Protein AF-A0A5E4M4X8-F1 (afdb_monomer_lite)

Radius of gyration: 16.21 Å; chains: 1; bounding box: 31×21×58 Å

Structure (mmCIF, N/CA/C/O backbone):
data_AF-A0A5E4M4X8-F1
#
_entry.id   AF-A0A5E4M4X8-F1
#
loop_
_atom_site.group_PDB
_atom_site.id
_atom_site.type_symbol
_atom_site.label_atom_id
_atom_site.label_alt_id
_atom_site.label_comp_id
_atom_site.label_asym_id
_atom_site.label_entity_id
_atom_site.label_seq_id
_atom_site.pdbx_PDB_ins_code
_atom_site.Cartn_x
_atom_site.Cartn_y
_atom_site.Cartn_z
_atom_site.occupancy
_atom_site.B_iso_or_equiv
_atom_site.auth_seq_id
_atom_site.auth_comp_id
_atom_site.auth_asym_id
_atom_site.auth_atom_id
_atom_site.pdbx_PDB_model_num
ATOM 1 N N . MET A 1 1 ? -4.693 10.093 -8.528 1.00 72.56 1 MET A N 1
ATOM 2 C CA . MET A 1 1 ? -5.895 9.299 -8.880 1.00 72.56 1 MET A CA 1
ATOM 3 C C . MET A 1 1 ? -6.274 8.275 -7.806 1.00 72.56 1 MET A C 1
ATOM 5 O O . MET A 1 1 ? -7.333 8.437 -7.220 1.00 72.56 1 MET A O 1
ATOM 9 N N . ALA A 1 2 ? -5.420 7.310 -7.433 1.00 77.69 2 ALA A N 1
ATOM 10 C CA . ALA A 1 2 ? -5.771 6.283 -6.427 1.00 77.69 2 ALA A CA 1
ATOM 11 C C . ALA A 1 2 ? -6.144 6.830 -5.027 1.00 77.69 2 ALA A C 1
ATOM 13 O O . ALA A 1 2 ? -7.086 6.354 -4.394 1.00 77.69 2 ALA A O 1
ATOM 14 N N . LYS A 1 3 ? -5.467 7.890 -4.554 1.00 81.69 3 LYS A N 1
ATOM 15 C CA . LYS A 1 3 ? -5.871 8.607 -3.326 1.00 81.69 3 LYS A CA 1
ATOM 16 C C . LYS A 1 3 ? -7.256 9.263 -3.456 1.00 81.69 3 LYS A C 1
ATOM 18 O O . LYS A 1 3 ? -7.974 9.324 -2.468 1.00 81.69 3 LYS A O 1
ATOM 23 N N . GLY A 1 4 ? -7.644 9.711 -4.652 1.00 83.50 4 GLY A N 1
ATOM 24 C CA . GLY A 1 4 ? -8.974 10.272 -4.923 1.00 83.50 4 GLY A CA 1
ATOM 25 C C . GLY A 1 4 ? -10.068 9.221 -4.745 1.00 83.50 4 GLY A C 1
ATOM 26 O O . GLY A 1 4 ? -10.940 9.396 -3.901 1.00 83.50 4 GLY A O 1
ATOM 27 N N . ALA A 1 5 ? -9.914 8.066 -5.398 1.00 83.44 5 ALA A N 1
ATOM 28 C CA . ALA A 1 5 ? -10.833 6.932 -5.258 1.00 83.44 5 ALA A CA 1
ATOM 29 C C . ALA A 1 5 ? -10.964 6.436 -3.807 1.00 83.44 5 ALA A C 1
ATOM 31 O O . ALA A 1 5 ? -12.053 6.110 -3.327 1.00 83.44 5 ALA A O 1
ATOM 32 N N . PHE A 1 6 ? -9.856 6.438 -3.059 1.00 85.00 6 PHE A N 1
ATOM 33 C CA . PHE A 1 6 ? -9.886 6.155 -1.624 1.00 85.00 6 PHE A CA 1
ATOM 34 C C . PHE A 1 6 ? -10.727 7.183 -0.851 1.00 85.00 6 PHE A C 1
ATOM 36 O O . PHE A 1 6 ? -11.464 6.826 0.070 1.00 8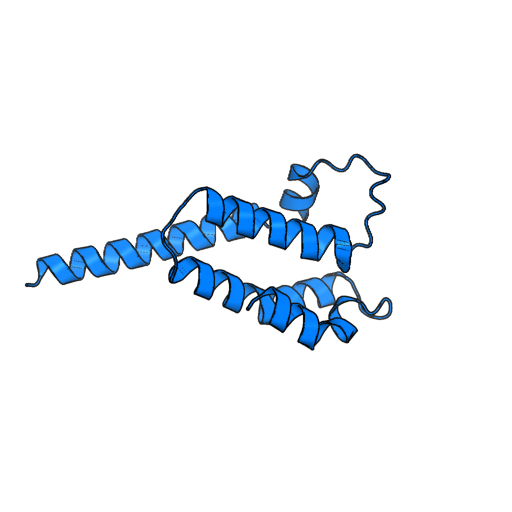5.00 6 PHE A O 1
ATOM 43 N N . HIS A 1 7 ? -10.604 8.465 -1.195 1.00 84.44 7 HIS A N 1
ATOM 44 C CA . HIS A 1 7 ? -11.341 9.545 -0.548 1.00 84.44 7 HIS A CA 1
ATOM 45 C C . HIS A 1 7 ? -12.843 9.498 -0.857 1.00 84.44 7 HIS A C 1
ATOM 47 O O . HIS A 1 7 ? -13.640 9.716 0.054 1.00 84.44 7 HIS A O 1
ATOM 53 N N . GLU A 1 8 ? -13.237 9.114 -2.070 1.00 85.94 8 GLU A N 1
ATOM 54 C CA . GLU A 1 8 ? -14.646 8.914 -2.436 1.00 85.94 8 GLU A CA 1
ATOM 55 C C . GLU A 1 8 ? -15.313 7.815 -1.598 1.00 85.94 8 GLU A C 1
ATOM 57 O O . GLU A 1 8 ? -16.453 7.952 -1.160 1.00 85.94 8 GLU A O 1
ATOM 62 N N . LYS A 1 9 ? -14.590 6.726 -1.303 1.00 84.75 9 LYS A N 1
ATOM 63 C CA . LYS A 1 9 ? -15.088 5.623 -0.459 1.00 84.75 9 LYS A CA 1
ATOM 64 C C . LYS A 1 9 ? -14.651 5.724 1.005 1.00 84.75 9 LYS A C 1
ATOM 66 O O . LYS A 1 9 ? -14.810 4.769 1.769 1.00 84.75 9 LYS A O 1
ATOM 71 N N . LYS A 1 10 ? -14.160 6.892 1.436 1.00 83.69 10 LYS A N 1
ATOM 72 C CA . LYS A 1 10 ? -13.603 7.124 2.779 1.00 83.69 10 LYS A CA 1
ATOM 73 C C . LYS A 1 10 ? -14.563 6.721 3.897 1.00 83.69 10 LYS A C 1
ATOM 75 O O . LYS A 1 10 ? -14.122 6.111 4.867 1.00 83.69 10 LYS A O 1
ATOM 80 N N . GLN A 1 11 ? -15.849 7.044 3.761 1.00 83.00 11 GLN A N 1
ATOM 81 C CA . GLN A 1 11 ? -16.867 6.745 4.776 1.00 83.00 11 GLN A CA 1
ATOM 82 C C . GLN A 1 11 ? -16.965 5.242 5.059 1.00 83.00 11 GLN A C 1
ATOM 84 O O . GLN A 1 11 ? -17.005 4.824 6.210 1.00 83.00 11 GLN A O 1
ATOM 89 N N . ILE A 1 12 ? -16.909 4.416 4.014 1.00 83.75 12 ILE A N 1
ATOM 90 C CA . ILE A 1 12 ? -17.019 2.958 4.122 1.00 83.75 12 ILE A CA 1
ATOM 91 C C . ILE A 1 12 ? -15.691 2.357 4.598 1.00 83.75 12 ILE A C 1
ATOM 93 O O . ILE A 1 12 ? -15.665 1.508 5.487 1.00 83.75 12 ILE A O 1
ATOM 97 N N . LEU A 1 13 ? -14.570 2.837 4.053 1.00 82.25 13 LEU A N 1
ATOM 98 C CA . LEU A 1 13 ? -13.231 2.328 4.366 1.00 82.25 13 LEU A CA 1
ATOM 99 C C . LEU A 1 13 ? -12.775 2.667 5.798 1.00 82.25 13 LEU A C 1
ATOM 101 O O . LEU A 1 13 ? -12.000 1.913 6.390 1.00 82.25 13 LEU A O 1
ATOM 105 N N . LEU A 1 14 ? -13.272 3.762 6.383 1.00 81.00 14 LEU A N 1
ATOM 106 C CA . LEU A 1 14 ? -12.948 4.188 7.753 1.00 81.00 14 LEU A CA 1
ATOM 107 C C . LEU A 1 14 ? -14.009 3.835 8.800 1.00 81.00 14 LEU A C 1
ATOM 109 O O . LEU A 1 14 ? -13.741 3.968 9.995 1.00 81.00 14 LEU A O 1
ATOM 113 N N . SER A 1 15 ? -15.200 3.388 8.396 1.00 82.31 15 SER A N 1
ATOM 114 C CA . SER A 1 15 ? -16.301 3.144 9.333 1.00 82.31 15 SER A CA 1
ATOM 115 C C . SER A 1 15 ? -16.006 1.981 10.271 1.00 82.31 15 SER A C 1
ATOM 117 O O . SER A 1 15 ? -16.022 0.831 9.842 1.00 82.31 15 SER A O 1
ATOM 119 N N . LYS A 1 16 ? -15.852 2.259 11.576 1.00 80.12 16 LYS A N 1
ATOM 120 C CA . LYS A 1 16 ? -15.637 1.251 12.636 1.00 80.12 16 LYS A CA 1
ATOM 121 C C . LYS A 1 16 ? -16.697 0.141 12.675 1.00 80.12 16 LYS A C 1
ATOM 123 O O . LYS A 1 16 ? -16.396 -0.939 13.165 1.00 80.12 16 LYS A O 1
ATOM 128 N N . LYS A 1 17 ? -17.895 0.392 12.138 1.00 84.00 17 LYS A N 1
ATOM 129 C CA . LYS A 1 17 ? -19.024 -0.553 12.130 1.00 84.00 17 LYS A CA 1
ATOM 130 C C . LYS A 1 17 ? -18.819 -1.740 11.181 1.00 84.00 17 LYS A C 1
ATOM 132 O O . LYS A 1 17 ? -19.492 -2.751 11.319 1.00 84.00 17 LYS A O 1
ATOM 137 N N . ILE A 1 18 ? -17.914 -1.621 10.208 1.00 84.06 18 ILE A N 1
ATOM 138 C CA . ILE A 1 18 ? -17.708 -2.633 9.165 1.00 84.06 18 ILE A CA 1
ATOM 139 C C . ILE A 1 18 ? -16.511 -3.518 9.517 1.00 84.06 18 ILE A C 1
ATOM 141 O O . ILE A 1 18 ? -15.470 -3.000 9.919 1.00 84.06 18 ILE A O 1
ATOM 145 N N . ASN A 1 19 ? -16.610 -4.834 9.310 1.00 84.25 19 ASN A N 1
ATOM 146 C CA . ASN A 1 19 ? -15.492 -5.758 9.524 1.00 84.25 19 ASN A CA 1
ATOM 147 C C . ASN A 1 19 ? -14.269 -5.365 8.669 1.00 84.25 19 ASN A C 1
ATOM 149 O O . ASN A 1 19 ? -14.393 -5.027 7.489 1.00 84.25 19 ASN A O 1
ATOM 153 N N . ILE A 1 20 ? -13.075 -5.4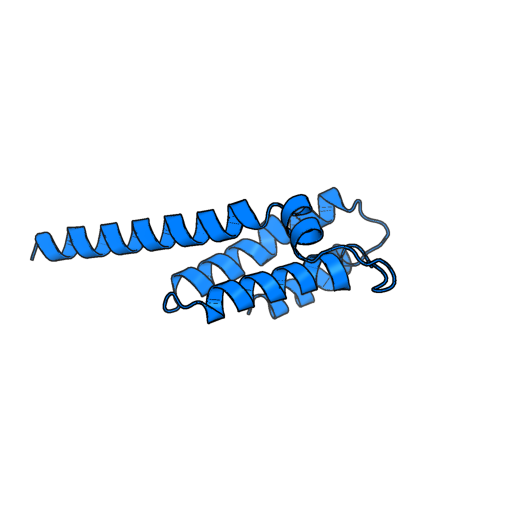32 9.257 1.00 81.38 20 ILE A N 1
ATOM 154 C CA . ILE A 1 20 ? -11.816 -5.093 8.596 1.00 81.38 20 ILE A CA 1
ATOM 155 C C . ILE A 1 20 ? -11.553 -5.917 7.332 1.00 81.38 20 ILE A C 1
ATOM 157 O O . ILE A 1 20 ? -11.073 -5.379 6.334 1.00 81.38 20 ILE A O 1
ATOM 161 N N . THR A 1 21 ? -11.958 -7.188 7.328 1.00 82.69 21 THR A N 1
ATOM 162 C CA . THR A 1 21 ? -11.843 -8.069 6.161 1.00 82.69 21 THR A CA 1
ATOM 163 C C . THR A 1 21 ? -12.695 -7.559 5.002 1.00 82.69 21 THR A C 1
ATOM 165 O O . THR A 1 21 ? -12.255 -7.573 3.852 1.00 82.69 21 THR A O 1
ATOM 168 N N . LEU A 1 22 ? -13.895 -7.042 5.290 1.00 86.19 22 LEU A N 1
ATOM 169 C CA . LEU A 1 22 ? -14.765 -6.468 4.265 1.00 86.19 22 LEU A CA 1
ATOM 170 C C . LEU A 1 22 ? -14.183 -5.163 3.715 1.00 86.19 22 LEU A C 1
ATOM 172 O O . LEU A 1 22 ? -14.140 -4.977 2.503 1.00 86.19 22 LEU A O 1
ATOM 176 N N . ARG A 1 23 ? -13.653 -4.289 4.579 1.00 84.06 23 ARG A N 1
ATOM 177 C CA . ARG A 1 23 ? -12.996 -3.048 4.130 1.00 84.06 23 ARG A CA 1
ATOM 178 C C . ARG A 1 23 ? -11.775 -3.329 3.254 1.00 84.06 23 ARG A C 1
ATOM 180 O O . ARG A 1 23 ? -11.584 -2.647 2.250 1.00 84.06 23 ARG A O 1
ATOM 187 N N . ARG A 1 24 ? -11.007 -4.378 3.570 1.00 82.69 24 ARG A N 1
ATOM 188 C CA . ARG A 1 24 ? -9.893 -4.851 2.734 1.00 82.69 24 ARG A CA 1
ATOM 189 C C . ARG A 1 24 ? -10.375 -5.317 1.357 1.00 82.69 24 ARG A C 1
ATOM 191 O O . ARG A 1 24 ? -9.781 -4.928 0.355 1.00 82.69 24 ARG A O 1
ATOM 198 N N . LYS A 1 25 ? -11.469 -6.088 1.285 1.00 86.00 25 LYS A N 1
ATOM 199 C CA . LYS A 1 25 ? -12.079 -6.492 0.002 1.00 86.00 25 LYS A CA 1
ATOM 200 C C . LYS A 1 25 ? -12.527 -5.279 -0.818 1.00 86.00 25 LYS A C 1
ATOM 202 O O . LYS A 1 25 ? -12.232 -5.212 -2.004 1.00 86.00 25 LYS A O 1
ATOM 207 N N . ILE A 1 26 ? -13.160 -4.293 -0.184 1.00 87.50 26 ILE A N 1
ATOM 208 C CA . ILE A 1 26 ? -13.608 -3.059 -0.848 1.00 87.50 26 ILE A CA 1
ATOM 209 C C . ILE A 1 26 ? -12.412 -2.273 -1.398 1.00 87.50 26 ILE A C 1
ATOM 211 O O . ILE A 1 26 ? -12.425 -1.881 -2.562 1.00 87.50 26 ILE A O 1
ATOM 215 N N . LEU A 1 27 ? -11.345 -2.094 -0.613 1.00 85.69 27 LEU A N 1
ATOM 216 C CA . LEU A 1 27 ? -10.111 -1.477 -1.109 1.00 85.69 27 LEU A CA 1
ATOM 217 C C . LEU A 1 27 ? -9.560 -2.246 -2.324 1.00 85.69 27 LEU A C 1
ATOM 219 O O . LEU A 1 27 ? -9.165 -1.634 -3.316 1.00 85.69 27 LEU A O 1
ATOM 223 N N . LYS A 1 28 ? -9.593 -3.583 -2.269 1.00 85.94 28 LYS A N 1
ATOM 224 C CA . LYS A 1 28 ? -9.104 -4.441 -3.351 1.00 85.94 28 LYS A CA 1
ATOM 225 C C . LYS A 1 28 ? -9.891 -4.335 -4.645 1.00 85.94 28 LYS A C 1
ATOM 227 O O . LYS A 1 28 ? -9.286 -4.435 -5.704 1.00 85.94 28 LYS A O 1
ATOM 232 N N . VAL A 1 29 ? -11.188 -4.079 -4.568 1.00 88.38 29 VAL A N 1
ATOM 233 C CA . VAL A 1 29 ? -12.035 -3.921 -5.754 1.00 88.38 29 VAL A CA 1
ATOM 234 C C . VAL A 1 29 ? -11.969 -2.502 -6.314 1.00 88.38 29 VAL A C 1
ATOM 236 O O . VAL A 1 29 ? -11.880 -2.339 -7.522 1.00 88.38 29 VAL A O 1
ATOM 239 N N . TYR A 1 30 ? -11.984 -1.470 -5.468 1.00 88.94 30 TYR A N 1
ATOM 240 C CA . TYR A 1 30 ? -12.136 -0.090 -5.950 1.00 88.94 30 TYR A CA 1
ATOM 241 C C . TYR A 1 30 ? -10.822 0.663 -6.138 1.00 88.94 30 TYR A C 1
ATOM 243 O O . TYR A 1 30 ? -10.727 1.515 -7.013 1.00 88.94 30 TYR A O 1
ATOM 251 N N . VAL A 1 31 ? -9.814 0.394 -5.309 1.00 87.75 31 VAL A N 1
ATOM 252 C CA . VAL A 1 31 ? -8.581 1.192 -5.287 1.00 87.75 31 VAL A CA 1
ATOM 253 C C . VAL A 1 31 ? -7.453 0.473 -6.022 1.00 87.75 31 VAL A C 1
ATOM 255 O O . VAL A 1 31 ? -6.722 1.113 -6.777 1.00 87.75 31 VAL A O 1
ATOM 258 N N . TRP A 1 32 ? -7.332 -0.855 -5.871 1.00 86.06 32 TRP A N 1
ATOM 259 C CA . TRP A 1 32 ? -6.233 -1.596 -6.503 1.00 86.06 32 TRP A CA 1
ATOM 260 C C . TRP A 1 32 ? -6.226 -1.590 -8.028 1.00 86.06 32 TRP A C 1
ATOM 262 O O . TRP A 1 32 ? -5.134 -1.415 -8.566 1.00 86.06 32 TRP A O 1
ATOM 272 N N . PRO A 1 33 ? -7.359 -1.709 -8.744 1.00 87.44 33 PRO A N 1
ATOM 273 C CA . PRO A 1 33 ? -7.342 -1.619 -10.202 1.00 87.44 33 PRO A CA 1
ATOM 274 C C . PRO A 1 33 ? -6.813 -0.271 -10.697 1.00 87.44 33 PRO A C 1
ATOM 276 O O . PRO A 1 33 ? -6.062 -0.230 -11.661 1.00 87.44 33 PRO A O 1
ATOM 279 N N . ILE A 1 34 ? -7.125 0.819 -9.990 1.00 89.00 34 ILE A N 1
ATOM 280 C CA . ILE A 1 34 ? -6.667 2.170 -10.341 1.00 89.00 34 ILE A CA 1
ATOM 281 C C . ILE A 1 34 ? -5.159 2.296 -10.123 1.00 89.00 34 ILE A C 1
ATOM 283 O O . ILE A 1 34 ? -4.456 2.825 -10.979 1.00 89.00 34 ILE A O 1
ATOM 287 N N . THR A 1 35 ? -4.651 1.800 -8.990 1.00 85.88 35 THR A N 1
ATOM 288 C CA . THR A 1 35 ? -3.206 1.785 -8.721 1.00 85.88 35 THR A CA 1
ATOM 289 C C . THR A 1 35 ? -2.459 0.915 -9.733 1.00 85.88 35 THR A C 1
ATOM 291 O O . THR A 1 35 ? -1.408 1.325 -10.220 1.00 85.88 35 THR A O 1
ATOM 294 N N . LEU A 1 36 ? -3.003 -0.259 -10.069 1.00 83.44 36 LEU A N 1
ATOM 295 C CA . LEU A 1 36 ? -2.419 -1.172 -11.053 1.00 83.44 36 LEU A CA 1
ATOM 296 C C . LEU A 1 36 ? -2.374 -0.538 -12.439 1.00 83.44 36 LEU A C 1
ATOM 298 O O . LEU A 1 36 ? -1.304 -0.494 -13.030 1.00 83.44 36 LEU A O 1
ATOM 302 N N . TYR A 1 37 ? -3.485 0.033 -12.901 1.00 85.75 37 TYR A N 1
ATOM 303 C CA . TYR A 1 37 ? -3.545 0.724 -14.185 1.00 85.75 37 TYR A CA 1
ATOM 304 C C . TYR A 1 37 ? -2.529 1.870 -14.259 1.00 85.75 37 TYR A C 1
ATOM 306 O O . TYR A 1 37 ? -1.756 1.955 -15.206 1.00 85.75 37 TYR A O 1
ATOM 314 N N . SER A 1 38 ? -2.451 2.707 -13.214 1.00 83.38 38 SER A N 1
ATOM 315 C CA . SER A 1 38 ? -1.470 3.799 -13.182 1.00 83.38 38 SER A CA 1
ATOM 316 C C . SER A 1 38 ? -0.024 3.306 -13.217 1.00 83.38 38 SER A C 1
ATOM 318 O O . SER A 1 38 ? 0.821 3.945 -13.838 1.00 83.38 38 SER A O 1
ATOM 320 N N . ALA A 1 39 ? 0.254 2.164 -12.578 1.00 81.06 39 ALA A N 1
ATOM 321 C CA . ALA A 1 39 ? 1.570 1.551 -12.619 1.00 81.06 39 ALA A CA 1
ATOM 322 C C . ALA A 1 39 ? 1.861 0.987 -14.013 1.00 81.06 39 ALA A C 1
ATOM 324 O O . ALA A 1 39 ? 2.948 1.204 -14.522 1.00 81.06 39 ALA A O 1
ATOM 325 N N . GLU A 1 40 ? 0.911 0.303 -14.654 1.00 80.62 40 GLU A N 1
ATOM 326 C CA . GLU A 1 40 ? 1.056 -0.247 -16.012 1.00 80.62 40 GLU A CA 1
ATOM 327 C C . GLU A 1 40 ? 1.404 0.838 -17.045 1.00 80.62 40 GLU A C 1
ATOM 329 O O . GLU A 1 40 ? 2.277 0.617 -17.878 1.00 80.62 40 GLU A O 1
ATOM 334 N N . THR A 1 41 ? 0.789 2.022 -16.949 1.00 81.25 41 THR A N 1
ATOM 335 C CA . THR A 1 41 ? 1.012 3.139 -17.887 1.00 81.25 41 THR A CA 1
ATOM 336 C C . THR A 1 41 ? 2.285 3.948 -17.646 1.00 81.25 41 THR A C 1
ATOM 338 O O . THR A 1 41 ? 2.633 4.790 -18.469 1.00 81.25 41 THR A O 1
ATOM 341 N N . CYS A 1 42 ? 2.953 3.759 -16.511 1.00 78.25 42 CYS A N 1
ATOM 342 C CA . CYS A 1 42 ? 4.110 4.561 -16.138 1.00 78.25 42 CYS A CA 1
ATOM 343 C C . CYS A 1 42 ? 5.405 3.733 -16.227 1.00 78.25 42 CYS A C 1
ATOM 345 O O . CYS A 1 42 ? 5.394 2.496 -16.210 1.00 78.25 42 CYS A O 1
ATOM 347 N N . THR A 1 43 ? 6.535 4.407 -16.441 1.00 76.38 43 THR A N 1
ATOM 348 C CA . THR A 1 43 ? 7.829 3.758 -16.680 1.00 76.38 43 THR A CA 1
ATOM 349 C C . THR A 1 43 ? 8.276 3.005 -15.437 1.00 76.38 43 THR A C 1
ATOM 351 O O . THR A 1 43 ? 8.353 3.594 -14.360 1.00 76.38 43 THR A O 1
ATOM 354 N N . TYR A 1 44 ? 8.612 1.718 -15.593 1.00 73.44 44 TYR A N 1
ATOM 355 C CA . TYR A 1 44 ? 9.087 0.893 -14.482 1.00 73.44 44 TYR A CA 1
ATOM 356 C C . TYR A 1 44 ? 10.327 1.519 -13.844 1.00 73.44 44 TYR A C 1
ATOM 358 O O . TYR A 1 44 ? 11.397 1.571 -14.448 1.00 73.44 44 TYR A O 1
ATOM 366 N N . ASN A 1 45 ? 10.157 1.994 -12.616 1.00 80.62 45 ASN A N 1
ATOM 367 C CA . ASN A 1 45 ? 11.211 2.606 -11.828 1.00 80.62 45 ASN A CA 1
ATOM 368 C C . ASN A 1 45 ? 11.097 2.139 -10.374 1.00 80.62 45 ASN A C 1
ATOM 370 O O . ASN A 1 45 ? 10.000 1.864 -9.880 1.00 80.62 45 ASN A O 1
ATOM 374 N N . THR A 1 46 ? 12.218 2.107 -9.660 1.00 81.12 46 THR A N 1
ATOM 375 C CA . THR A 1 46 ? 12.252 1.831 -8.215 1.00 81.12 46 THR A CA 1
ATOM 376 C C . THR A 1 46 ? 11.339 2.788 -7.447 1.00 81.12 46 THR A C 1
ATOM 378 O O . THR A 1 46 ? 10.618 2.366 -6.545 1.00 81.12 46 THR A O 1
ATOM 381 N N . ASN A 1 47 ? 11.260 4.046 -7.892 1.00 83.12 47 ASN A N 1
ATOM 382 C CA . ASN A 1 47 ? 10.375 5.065 -7.326 1.00 83.12 47 ASN A CA 1
ATOM 383 C C . ASN A 1 47 ? 8.885 4.690 -7.410 1.00 83.12 47 ASN A C 1
ATOM 385 O O . ASN A 1 47 ? 8.105 5.057 -6.529 1.00 83.12 47 ASN A O 1
ATOM 389 N N . GLU A 1 48 ? 8.460 3.965 -8.449 1.00 80.06 48 GLU A N 1
ATOM 390 C CA . GLU A 1 48 ? 7.073 3.500 -8.556 1.00 80.06 48 GLU A CA 1
ATOM 391 C C . GLU A 1 48 ? 6.777 2.411 -7.533 1.00 80.06 48 GLU A C 1
ATOM 393 O O . GLU A 1 48 ? 5.729 2.427 -6.887 1.00 80.06 48 GLU A O 1
ATOM 398 N N . GLU A 1 49 ? 7.708 1.472 -7.357 1.00 81.81 49 GLU A N 1
ATOM 399 C CA . GLU A 1 49 ? 7.560 0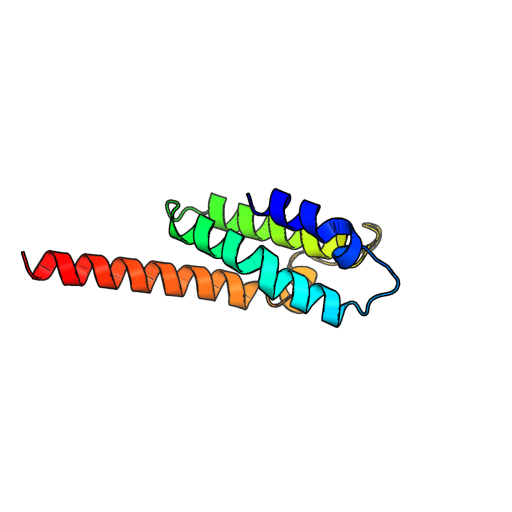.404 -6.375 1.00 81.81 49 GLU A CA 1
ATOM 400 C C . GLU A 1 49 ? 7.510 0.963 -4.958 1.00 81.81 49 GLU A C 1
ATOM 402 O O . GLU A 1 49 ? 6.673 0.549 -4.156 1.00 81.81 49 GLU A O 1
ATOM 407 N N . GLU A 1 50 ? 8.364 1.938 -4.656 1.00 84.19 50 GLU A N 1
ATOM 408 C CA . GLU A 1 50 ? 8.333 2.664 -3.389 1.00 84.19 50 GLU A CA 1
ATOM 409 C C . GLU A 1 50 ? 7.041 3.458 -3.214 1.00 84.19 50 GLU A C 1
ATOM 411 O O . GLU A 1 50 ? 6.453 3.445 -2.133 1.00 84.19 50 GLU A O 1
ATOM 416 N N . SER A 1 51 ? 6.528 4.075 -4.279 1.00 83.50 51 SER A N 1
ATOM 417 C CA . SER A 1 51 ? 5.251 4.795 -4.247 1.00 83.50 51 SER A CA 1
ATOM 418 C C . SER A 1 51 ? 4.070 3.862 -3.973 1.00 83.50 51 SER A C 1
ATOM 420 O O . SER A 1 51 ? 3.195 4.192 -3.167 1.00 83.50 51 SER A O 1
ATOM 422 N N . ILE A 1 52 ? 4.050 2.676 -4.589 1.00 82.69 52 ILE A N 1
ATOM 423 C CA . ILE A 1 52 ? 3.054 1.631 -4.312 1.00 82.69 52 ILE A CA 1
ATOM 424 C C . ILE A 1 52 ? 3.192 1.165 -2.860 1.00 82.69 52 ILE A C 1
ATOM 426 O O . ILE A 1 52 ? 2.182 1.053 -2.158 1.00 82.69 52 ILE A O 1
ATOM 430 N N . LYS A 1 53 ? 4.428 0.982 -2.371 1.00 82.19 53 LYS A N 1
ATOM 431 C CA . LYS A 1 53 ? 4.680 0.601 -0.977 1.00 82.19 53 LYS A CA 1
ATOM 432 C C . LYS A 1 53 ? 4.185 1.640 0.020 1.00 82.19 53 LYS A C 1
ATOM 434 O O . LYS A 1 53 ? 3.444 1.300 0.942 1.00 82.19 53 LYS A O 1
ATOM 439 N N . ALA A 1 54 ? 4.528 2.903 -0.192 1.00 83.62 54 ALA A N 1
ATOM 440 C CA . ALA A 1 54 ? 4.079 4.014 0.634 1.00 83.62 54 ALA A CA 1
ATOM 441 C C . ALA A 1 54 ? 2.551 4.158 0.614 1.00 83.62 54 ALA A C 1
ATOM 443 O O . ALA A 1 54 ? 1.933 4.436 1.645 1.00 83.62 54 ALA A O 1
ATOM 444 N N . PHE A 1 55 ? 1.921 3.938 -0.542 1.00 83.12 55 PHE A N 1
ATOM 445 C CA . PHE A 1 55 ? 0.469 3.981 -0.672 1.00 83.12 55 PHE A CA 1
ATOM 446 C C . PHE A 1 55 ? -0.225 2.860 0.114 1.00 83.12 55 PHE A C 1
ATOM 448 O O . PHE A 1 55 ? -1.209 3.119 0.808 1.00 83.12 55 PHE A O 1
ATOM 455 N N . GLU A 1 56 ? 0.303 1.637 0.071 1.00 81.12 56 GLU A N 1
ATOM 456 C CA . GLU A 1 56 ? -0.204 0.516 0.868 1.00 81.12 56 GLU A CA 1
ATOM 457 C C . GLU A 1 56 ? -0.093 0.757 2.364 1.00 81.12 56 GLU A C 1
ATOM 459 O O . GLU A 1 56 ? -1.087 0.614 3.081 1.00 81.12 56 GLU A O 1
ATOM 464 N N . MET A 1 57 ? 1.081 1.186 2.827 1.00 79.62 57 MET A N 1
ATOM 465 C CA . MET A 1 57 ? 1.288 1.537 4.230 1.00 79.62 57 MET A CA 1
ATOM 466 C C . MET A 1 57 ? 0.321 2.643 4.668 1.00 79.62 57 MET A C 1
ATOM 468 O O . MET A 1 57 ? -0.312 2.551 5.721 1.00 79.62 57 MET A O 1
ATOM 472 N N . TRP A 1 58 ? 0.110 3.659 3.830 1.00 82.44 58 TRP A N 1
ATOM 473 C CA . TRP A 1 58 ? -0.851 4.725 4.106 1.00 82.44 58 TRP A CA 1
ATOM 474 C C . TRP A 1 58 ? -2.303 4.220 4.202 1.00 82.44 58 TRP A C 1
ATOM 476 O O . TRP A 1 58 ? -3.029 4.600 5.126 1.00 82.44 58 TRP A O 1
ATOM 486 N N . CYS A 1 59 ? -2.743 3.344 3.294 1.00 80.50 59 CYS A N 1
ATOM 487 C CA . CYS A 1 59 ? -4.096 2.784 3.317 1.00 80.50 59 CYS A CA 1
ATOM 488 C C . CYS A 1 59 ? -4.324 1.843 4.511 1.00 80.50 59 CYS A C 1
ATOM 490 O O . CYS A 1 59 ? -5.340 1.968 5.205 1.00 80.50 59 CYS A O 1
ATOM 492 N N . TYR A 1 60 ? -3.402 0.911 4.761 1.00 77.69 60 TYR A N 1
ATOM 493 C CA . TYR A 1 60 ? -3.574 -0.126 5.778 1.00 77.69 60 TYR A CA 1
ATOM 494 C C . TYR A 1 60 ? -3.218 0.362 7.180 1.00 77.69 60 TYR A C 1
ATOM 496 O O . TYR A 1 60 ? -4.079 0.315 8.062 1.00 77.69 60 TYR A O 1
ATOM 504 N N . ALA A 1 61 ? -2.008 0.891 7.383 1.00 71.81 61 ALA A N 1
ATOM 505 C CA . ALA A 1 61 ? -1.537 1.279 8.711 1.00 71.81 61 ALA A CA 1
ATOM 506 C C . ALA A 1 61 ? -2.217 2.559 9.210 1.00 71.81 61 ALA A C 1
ATOM 508 O O . ALA A 1 61 ? -2.718 2.604 10.335 1.00 71.81 61 ALA A O 1
ATOM 509 N N . ARG A 1 62 ? -2.292 3.596 8.360 1.00 68.06 62 ARG A N 1
ATOM 510 C CA . ARG A 1 62 ? -2.757 4.927 8.790 1.00 68.06 62 ARG A CA 1
ATOM 511 C C . ARG A 1 62 ? -4.273 5.111 8.754 1.00 68.06 62 ARG A C 1
ATOM 513 O O . ARG A 1 62 ? -4.786 5.973 9.461 1.00 68.06 62 ARG A O 1
ATOM 520 N N . ARG A 1 63 ? -4.999 4.359 7.923 1.00 73.25 63 ARG A N 1
ATOM 521 C CA . ARG A 1 63 ? -6.447 4.562 7.731 1.00 73.25 63 ARG A CA 1
ATOM 522 C C . ARG A 1 63 ? -7.286 3.364 8.181 1.00 73.25 63 ARG A C 1
ATOM 524 O O . ARG A 1 63 ? -8.211 3.562 8.958 1.00 73.25 63 ARG A O 1
ATOM 531 N N . MET A 1 64 ? -6.992 2.139 7.742 1.00 73.06 64 MET A N 1
ATOM 532 C CA . MET A 1 64 ? -7.859 0.987 8.047 1.00 73.06 64 MET A CA 1
ATOM 533 C C . MET A 1 64 ? -7.652 0.370 9.430 1.00 73.06 64 MET A C 1
ATOM 535 O O . MET A 1 64 ? -8.634 0.121 10.129 1.00 73.06 64 MET A O 1
ATOM 539 N N . GLN A 1 65 ? -6.405 0.094 9.816 1.00 67.62 65 GLN A N 1
ATOM 540 C CA . GLN A 1 65 ? -6.105 -0.629 11.055 1.00 67.62 65 GLN A CA 1
ATOM 541 C C . GLN A 1 65 ? -5.911 0.289 12.262 1.00 67.62 65 GLN A C 1
ATOM 543 O O . GLN A 1 65 ? -5.802 -0.209 13.377 1.00 67.62 65 GLN A O 1
ATOM 548 N N . ASN A 1 66 ? -5.922 1.616 12.065 1.00 62.03 66 ASN A N 1
ATOM 549 C CA . ASN A 1 66 ? -5.697 2.598 13.129 1.00 62.03 66 ASN A CA 1
ATOM 550 C C . ASN A 1 66 ? -4.491 2.200 14.004 1.00 62.03 66 ASN A C 1
ATOM 552 O O . ASN A 1 66 ? -4.531 2.352 15.227 1.00 62.03 66 ASN A O 1
ATOM 556 N N . ILE A 1 67 ? -3.454 1.622 13.372 1.00 58.47 67 ILE A N 1
ATOM 557 C CA . ILE A 1 67 ? -2.262 1.146 14.067 1.00 58.47 67 ILE A CA 1
ATOM 558 C C . ILE A 1 67 ? -1.671 2.390 14.701 1.00 58.47 67 ILE A C 1
ATOM 560 O O . ILE A 1 67 ? -1.169 3.283 14.013 1.00 58.47 67 ILE A O 1
ATOM 564 N N . LYS A 1 68 ? -1.808 2.493 16.025 1.00 52.34 68 LYS A N 1
ATOM 565 C CA . LYS A 1 68 ? -1.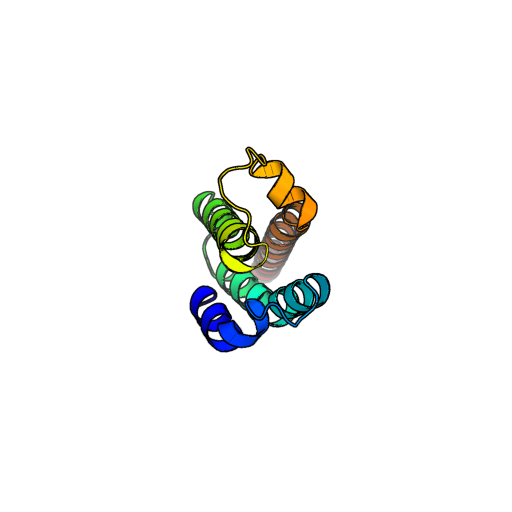091 3.504 16.779 1.00 52.34 68 LYS A CA 1
ATOM 566 C C . LYS A 1 68 ? 0.373 3.222 16.490 1.00 52.34 68 LYS A C 1
ATOM 568 O O . LYS A 1 68 ? 0.860 2.138 16.790 1.00 52.34 68 LYS A O 1
ATOM 573 N N . TRP A 1 69 ? 1.047 4.218 15.931 1.00 54.00 69 TRP A N 1
ATOM 574 C CA . TRP A 1 69 ? 2.483 4.239 15.628 1.00 54.00 69 TRP A CA 1
ATOM 575 C C . TRP A 1 69 ? 3.370 3.795 16.820 1.00 54.00 69 TRP A C 1
ATOM 577 O O . TRP A 1 69 ? 4.549 3.527 16.672 1.00 54.00 69 TRP A O 1
ATOM 587 N N . VAL A 1 70 ? 2.769 3.685 18.009 1.00 46.62 70 VAL A N 1
ATOM 588 C CA . VAL A 1 70 ? 3.311 3.203 19.284 1.00 46.62 70 VAL A CA 1
ATOM 589 C C . VAL A 1 70 ? 3.815 1.750 19.244 1.00 46.62 70 VAL A C 1
ATOM 591 O O . VAL A 1 70 ? 4.671 1.393 20.046 1.00 46.62 70 VAL A O 1
ATOM 594 N N . GLY A 1 71 ? 3.341 0.903 18.329 1.00 50.31 71 GLY A N 1
ATOM 595 C CA . GLY A 1 71 ? 3.914 -0.433 18.147 1.00 50.31 71 GLY A CA 1
ATOM 596 C C . GLY A 1 71 ? 4.982 -0.414 17.061 1.00 50.31 71 GLY A C 1
ATOM 597 O O . GLY A 1 71 ? 4.655 -0.087 15.924 1.00 50.31 71 GLY A O 1
ATOM 598 N N . ARG A 1 72 ? 6.222 -0.815 17.378 1.00 54.00 72 ARG A N 1
ATOM 599 C CA . ARG A 1 72 ? 7.269 -1.188 16.404 1.00 54.00 72 ARG A CA 1
ATOM 600 C C . ARG A 1 72 ? 6.822 -2.402 15.567 1.00 54.00 72 ARG A C 1
ATOM 602 O O . ARG A 1 72 ? 7.401 -3.477 15.665 1.00 54.00 72 ARG A O 1
ATOM 609 N N . VAL A 1 73 ? 5.761 -2.268 14.783 1.00 59.50 73 VAL A N 1
ATOM 610 C CA . VAL A 1 73 ? 5.429 -3.238 13.745 1.00 59.50 73 VAL A CA 1
ATOM 611 C C . VAL A 1 73 ? 6.332 -2.887 12.576 1.00 59.50 73 VAL A C 1
ATOM 613 O O . VAL A 1 73 ? 6.242 -1.786 12.038 1.00 59.50 73 VAL A O 1
ATOM 616 N N . THR A 1 74 ? 7.259 -3.781 12.242 1.00 67.25 74 THR A N 1
ATOM 617 C CA . THR A 1 74 ? 8.168 -3.584 11.111 1.00 67.25 74 THR A CA 1
ATOM 618 C C . THR A 1 74 ? 7.334 -3.387 9.849 1.00 67.25 74 THR A C 1
ATOM 620 O O . THR A 1 74 ? 6.364 -4.123 9.656 1.00 67.25 74 THR A O 1
ATOM 623 N N . ASP A 1 75 ? 7.704 -2.440 8.981 1.00 64.81 75 ASP A N 1
ATOM 624 C CA . ASP A 1 75 ? 6.989 -2.213 7.718 1.00 64.81 75 ASP A CA 1
ATOM 625 C C . ASP A 1 75 ? 6.776 -3.548 6.984 1.00 64.81 75 ASP A C 1
ATOM 627 O O . ASP A 1 75 ? 5.655 -3.880 6.605 1.00 64.81 75 ASP A O 1
ATOM 631 N N . ASP A 1 76 ? 7.806 -4.401 6.936 1.00 66.12 76 ASP A N 1
ATOM 632 C CA . ASP A 1 76 ? 7.744 -5.734 6.322 1.00 66.12 76 ASP A CA 1
ATOM 633 C C . ASP A 1 76 ? 6.654 -6.659 6.910 1.00 66.12 76 ASP A C 1
ATOM 635 O O . ASP A 1 76 ? 6.005 -7.394 6.165 1.00 66.12 76 ASP A O 1
ATOM 639 N N . GLN A 1 77 ? 6.363 -6.572 8.214 1.00 67.31 77 GLN A N 1
ATOM 640 C CA . GLN A 1 77 ? 5.279 -7.334 8.848 1.00 67.31 77 GLN A CA 1
ATOM 641 C C . GLN A 1 77 ? 3.897 -6.814 8.428 1.00 67.31 77 GLN A C 1
ATOM 643 O O . GLN A 1 77 ? 3.005 -7.606 8.115 1.00 67.31 77 GLN A O 1
ATOM 648 N N . VAL A 1 78 ? 3.708 -5.490 8.363 1.00 66.94 78 VAL A N 1
ATOM 649 C CA . VAL A 1 78 ? 2.456 -4.891 7.858 1.00 66.94 78 VAL A CA 1
ATOM 650 C C . VAL A 1 78 ? 2.245 -5.261 6.389 1.00 66.94 78 VAL A C 1
ATOM 652 O O . VAL A 1 78 ? 1.127 -5.583 5.977 1.00 66.94 78 VAL A O 1
ATOM 655 N N . LEU A 1 79 ? 3.325 -5.243 5.610 1.00 68.00 79 LEU A N 1
ATOM 656 C CA . LEU A 1 79 ? 3.361 -5.627 4.205 1.00 68.00 79 LEU A CA 1
ATOM 657 C C . LEU A 1 79 ? 2.998 -7.113 3.997 1.00 68.00 79 LEU A C 1
ATOM 659 O O . LEU A 1 79 ? 2.179 -7.428 3.128 1.00 68.00 79 LEU A O 1
ATOM 663 N N . GLN A 1 80 ? 3.563 -8.032 4.790 1.00 66.19 80 GLN A N 1
ATOM 664 C CA . GLN A 1 80 ? 3.263 -9.469 4.701 1.00 66.19 80 GLN A CA 1
ATOM 665 C C . GLN A 1 80 ? 1.796 -9.778 5.012 1.00 66.19 80 GLN A C 1
ATOM 667 O O . GLN A 1 80 ? 1.144 -10.502 4.260 1.00 66.19 80 GLN A O 1
ATOM 672 N N . VAL A 1 81 ? 1.254 -9.191 6.081 1.00 66.38 81 VAL A N 1
ATOM 673 C CA . VAL A 1 81 ? -0.127 -9.440 6.536 1.00 66.38 81 VAL A CA 1
ATOM 674 C C . VAL A 1 81 ? -1.176 -8.933 5.535 1.00 66.38 81 VAL A C 1
ATOM 676 O O . VAL A 1 81 ? -2.323 -9.387 5.544 1.00 66.38 81 VAL A O 1
ATOM 679 N N . ASN A 1 82 ? -0.807 -7.993 4.661 1.00 66.00 82 ASN A N 1
ATOM 680 C CA . ASN A 1 82 ? -1.712 -7.372 3.693 1.00 66.00 82 ASN A CA 1
ATOM 681 C C . ASN A 1 82 ? -1.461 -7.808 2.237 1.00 66.00 82 ASN A C 1
ATOM 683 O O . ASN A 1 82 ? -1.901 -7.121 1.314 1.00 66.00 82 ASN A O 1
ATOM 687 N N . GLU A 1 83 ? -0.805 -8.959 2.029 1.00 68.69 83 GLU A N 1
ATOM 688 C CA . GLU A 1 83 ? -0.563 -9.570 0.706 1.00 68.69 83 GLU A CA 1
ATOM 689 C C . GLU A 1 83 ? 0.250 -8.682 -0.255 1.00 68.69 83 GLU A C 1
ATOM 691 O O . GLU A 1 83 ? 0.226 -8.868 -1.472 1.00 68.69 83 GLU A O 1
ATOM 696 N N . GLN A 1 84 ? 1.016 -7.721 0.254 1.00 66.69 84 GLN A N 1
ATOM 697 C CA . GLN A 1 8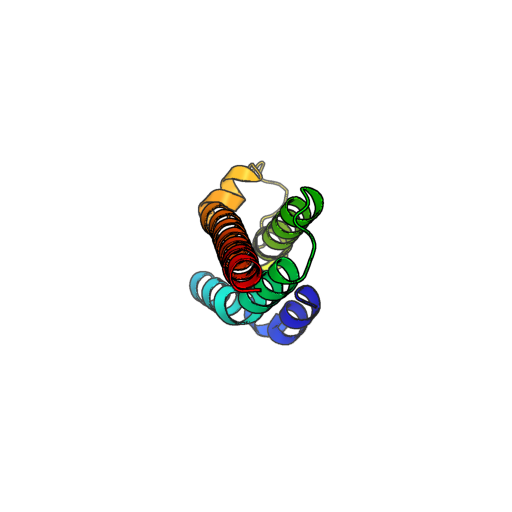4 ? 1.670 -6.722 -0.584 1.00 66.69 84 GLN A CA 1
ATOM 698 C C . GLN A 1 84 ? 2.697 -7.309 -1.554 1.00 66.69 84 GLN A C 1
ATOM 700 O O . GLN A 1 84 ? 2.762 -6.908 -2.719 1.00 66.69 84 GLN A O 1
ATOM 705 N N . ARG A 1 85 ? 3.475 -8.297 -1.090 1.00 67.50 85 ARG A N 1
ATOM 706 C CA . ARG A 1 85 ? 4.461 -8.984 -1.935 1.00 67.50 85 ARG A CA 1
ATOM 707 C C . ARG A 1 85 ? 3.785 -9.547 -3.184 1.00 67.50 85 ARG A C 1
ATOM 709 O O . ARG A 1 85 ? 4.248 -9.284 -4.288 1.00 67.50 85 ARG A O 1
ATOM 716 N N . THR A 1 86 ? 2.625 -10.193 -3.038 1.00 73.94 86 THR A N 1
ATOM 717 C CA . THR A 1 86 ? 1.877 -10.727 -4.191 1.00 73.94 86 THR A CA 1
ATOM 718 C C . THR A 1 86 ? 1.466 -9.643 -5.184 1.00 73.94 86 THR A C 1
ATOM 720 O O . THR A 1 86 ? 1.486 -9.882 -6.387 1.00 73.94 86 THR A O 1
ATOM 723 N N . ARG A 1 87 ? 1.155 -8.430 -4.716 1.00 76.88 87 ARG A N 1
ATOM 724 C CA . ARG A 1 87 ? 0.711 -7.338 -5.585 1.00 76.88 87 ARG A CA 1
ATOM 725 C C . ARG A 1 87 ? 1.844 -6.674 -6.347 1.00 76.88 87 ARG A C 1
ATOM 727 O O . ARG A 1 87 ? 1.672 -6.422 -7.532 1.00 76.88 87 ARG A O 1
ATOM 734 N N . ILE A 1 88 ? 3.000 -6.460 -5.725 1.00 79.94 88 ILE A N 1
ATOM 735 C CA . ILE A 1 88 ? 4.188 -5.971 -6.442 1.00 79.94 88 ILE A CA 1
ATOM 736 C C . ILE A 1 88 ? 4.630 -7.007 -7.485 1.00 79.94 88 ILE A C 1
ATOM 738 O O . ILE A 1 88 ? 4.887 -6.650 -8.635 1.00 79.94 88 ILE A O 1
ATOM 742 N N . HIS A 1 89 ? 4.640 -8.297 -7.126 1.00 83.00 89 HIS A N 1
ATOM 743 C CA . HIS A 1 89 ? 4.939 -9.375 -8.073 1.00 83.00 89 HIS A CA 1
ATOM 744 C C . HIS A 1 89 ? 3.931 -9.433 -9.228 1.00 83.00 89 HIS A C 1
ATOM 746 O O . HIS A 1 89 ? 4.343 -9.585 -10.375 1.00 83.00 89 HIS A O 1
ATOM 752 N N . LEU A 1 90 ? 2.634 -9.247 -8.955 1.00 84.12 90 LEU A N 1
ATOM 753 C CA . LEU A 1 90 ? 1.599 -9.185 -9.988 1.00 84.12 90 LEU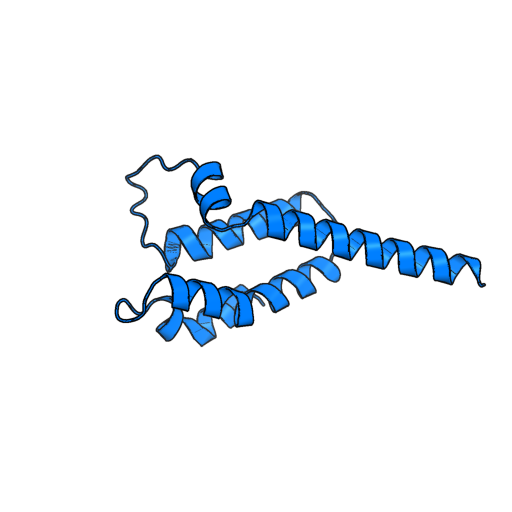 A CA 1
ATOM 754 C C . LEU A 1 90 ? 1.816 -8.000 -10.937 1.00 84.12 90 LEU A C 1
ATOM 756 O O . LEU A 1 90 ? 1.736 -8.179 -12.150 1.00 84.12 90 LEU A O 1
ATOM 760 N N . THR A 1 91 ? 2.127 -6.811 -10.411 1.00 83.06 91 THR A N 1
ATOM 761 C CA . THR A 1 91 ? 2.437 -5.633 -11.234 1.00 83.06 91 THR A CA 1
ATOM 762 C C . THR A 1 91 ? 3.633 -5.904 -12.145 1.00 83.06 91 THR A C 1
ATOM 764 O O . THR A 1 91 ? 3.556 -5.651 -13.345 1.00 83.06 91 THR A O 1
ATOM 767 N N . ARG A 1 92 ? 4.718 -6.478 -11.605 1.00 84.12 92 ARG A N 1
ATOM 768 C CA . ARG A 1 92 ? 5.901 -6.859 -12.395 1.00 84.12 92 ARG A CA 1
ATOM 769 C C . ARG A 1 92 ? 5.552 -7.869 -13.484 1.00 84.12 92 ARG A C 1
ATOM 771 O O . ARG A 1 92 ? 5.925 -7.670 -14.634 1.00 84.12 92 ARG A O 1
ATOM 778 N N . ALA A 1 93 ? 4.809 -8.920 -13.139 1.00 87.12 93 ALA A N 1
ATOM 779 C CA . ALA A 1 93 ? 4.403 -9.951 -14.088 1.00 87.12 93 ALA A CA 1
ATOM 780 C C . ALA A 1 93 ? 3.576 -9.369 -15.243 1.00 87.12 93 ALA A C 1
ATOM 782 O O . ALA A 1 93 ? 3.836 -9.685 -16.401 1.00 87.12 93 ALA A O 1
ATOM 783 N N . ARG A 1 94 ? 2.631 -8.470 -14.948 1.00 85.00 94 ARG A N 1
ATOM 784 C CA . ARG A 1 94 ? 1.820 -7.798 -15.972 1.00 85.00 94 ARG A CA 1
ATOM 785 C C . ARG A 1 94 ? 2.646 -6.888 -16.872 1.00 85.00 94 ARG A C 1
ATOM 787 O O . ARG A 1 94 ? 2.484 -6.947 -18.085 1.00 85.00 94 ARG A O 1
ATOM 794 N N . LYS A 1 95 ? 3.566 -6.101 -16.305 1.00 83.69 95 LYS A N 1
ATOM 795 C CA . LYS A 1 95 ? 4.482 -5.273 -17.105 1.00 83.69 95 LYS A CA 1
ATOM 796 C C . LYS A 1 95 ? 5.347 -6.127 -18.031 1.00 83.69 95 LYS A C 1
ATOM 798 O O . LYS A 1 95 ? 5.469 -5.808 -19.205 1.00 83.69 95 LYS A O 1
ATOM 803 N N . LEU A 1 96 ? 5.897 -7.235 -17.533 1.00 86.12 96 LEU A N 1
ATOM 804 C CA . LEU A 1 96 ? 6.683 -8.168 -18.347 1.00 86.12 96 LEU A CA 1
ATOM 805 C C . LEU A 1 96 ? 5.847 -8.813 -19.459 1.00 86.12 96 LEU A C 1
ATOM 807 O O . LEU A 1 96 ? 6.332 -8.956 -20.577 1.00 86.12 96 LEU A O 1
ATOM 811 N N . GLN A 1 97 ? 4.591 -9.172 -19.183 1.00 87.56 97 GLN A N 1
ATOM 812 C CA . GLN A 1 97 ? 3.672 -9.676 -20.207 1.00 87.56 97 GLN A CA 1
ATOM 813 C C . GLN A 1 97 ? 3.377 -8.624 -21.280 1.00 87.56 97 GLN A C 1
ATOM 815 O O . GLN A 1 97 ? 3.403 -8.962 -22.461 1.00 87.56 97 GLN A O 1
ATOM 820 N N . LEU A 1 98 ? 3.147 -7.368 -20.885 1.00 84.12 98 LEU A N 1
ATOM 821 C CA . LEU A 1 98 ? 2.930 -6.257 -21.811 1.00 84.12 98 LEU A CA 1
ATOM 822 C C . LEU A 1 98 ? 4.162 -6.019 -22.691 1.00 84.12 98 LEU A C 1
ATOM 824 O O . LEU A 1 98 ? 4.031 -5.979 -23.910 1.00 84.12 98 LEU A O 1
ATOM 828 N N . LEU A 1 99 ? 5.353 -5.954 -22.090 1.00 84.56 99 LEU A N 1
ATOM 829 C CA . LEU A 1 99 ? 6.619 -5.830 -22.819 1.00 84.56 99 LEU A CA 1
ATOM 830 C C . LEU A 1 99 ? 6.835 -7.008 -23.777 1.00 84.56 99 LEU A C 1
ATOM 832 O O . LEU A 1 99 ? 7.215 -6.829 -24.929 1.00 84.56 99 LEU A O 1
ATOM 836 N N . GLY A 1 100 ? 6.550 -8.230 -23.326 1.00 86.38 100 GLY A N 1
ATOM 837 C CA . GLY A 1 100 ? 6.622 -9.416 -24.172 1.00 86.38 100 GLY A CA 1
ATOM 838 C C . GLY A 1 100 ? 5.612 -9.398 -25.322 1.00 86.38 100 GLY A C 1
ATOM 839 O O . GLY A 1 100 ? 5.895 -9.969 -26.371 1.00 86.38 100 GLY A O 1
ATOM 840 N N . HIS A 1 101 ? 4.449 -8.766 -25.143 1.00 85.94 101 HIS A N 1
ATOM 841 C CA . HIS A 1 101 ? 3.459 -8.572 -26.202 1.00 85.94 101 HIS A CA 1
ATOM 842 C C . HIS A 1 101 ? 3.932 -7.531 -27.224 1.00 85.94 101 HIS A C 1
ATOM 844 O O . HIS A 1 101 ? 3.857 -7.793 -28.421 1.00 85.94 101 HIS A O 1
ATOM 850 N N . THR A 1 102 ? 4.467 -6.389 -26.779 1.00 84.06 102 THR A N 1
ATOM 851 C CA . THR A 1 102 ? 5.017 -5.361 -27.681 1.00 84.06 102 THR A CA 1
ATOM 852 C C . THR A 1 102 ? 6.203 -5.885 -28.484 1.00 84.06 102 THR A C 1
ATOM 854 O O . THR A 1 102 ? 6.219 -5.732 -29.698 1.00 84.06 102 THR A O 1
ATOM 857 N N . LEU A 1 103 ? 7.133 -6.604 -27.846 1.00 86.50 103 LEU A N 1
ATOM 858 C CA . LEU A 1 103 ? 8.302 -7.181 -28.524 1.00 86.50 103 LEU A CA 1
ATOM 859 C C . LEU A 1 103 ? 7.921 -8.248 -29.565 1.00 86.50 103 LEU A C 1
ATOM 861 O O . LEU A 1 103 ? 8.584 -8.373 -30.588 1.00 86.50 103 LEU A O 1
ATOM 865 N N . ARG A 1 104 ? 6.845 -9.011 -29.327 1.00 84.00 104 ARG A N 1
ATOM 866 C CA . ARG A 1 104 ? 6.307 -9.980 -30.301 1.00 84.00 104 ARG A CA 1
ATOM 867 C C . ARG A 1 104 ? 5.589 -9.315 -31.474 1.00 84.00 104 ARG A C 1
ATOM 869 O O . ARG A 1 104 ? 5.546 -9.886 -32.559 1.00 84.00 104 ARG A O 1
ATOM 876 N N . HIS A 1 105 ? 4.998 -8.144 -31.256 1.00 73.38 105 HIS A N 1
ATOM 877 C CA . HIS A 1 105 ? 4.360 -7.382 -32.325 1.00 73.38 105 HIS A CA 1
ATOM 878 C C . HIS A 1 105 ? 5.397 -6.696 -33.226 1.00 73.38 105 HIS A C 1
ATOM 880 O O . HIS A 1 105 ? 5.233 -6.725 -34.440 1.00 73.38 105 HIS A O 1
ATOM 886 N N . ASP A 1 106 ? 6.500 -6.200 -32.655 1.00 59.56 106 ASP A N 1
ATOM 887 C CA . ASP A 1 106 ? 7.625 -5.627 -33.416 1.00 59.56 106 ASP A CA 1
ATOM 888 C C . ASP A 1 106 ? 8.342 -6.657 -34.302 1.00 59.56 106 ASP A C 1
ATOM 890 O O . ASP A 1 106 ? 8.908 -6.292 -35.321 1.00 59.56 106 ASP A O 1
ATOM 894 N N . SER A 1 107 ? 8.305 -7.952 -33.966 1.00 57.03 107 SER A N 1
ATOM 895 C CA . SER A 1 107 ? 8.876 -9.010 -34.820 1.00 57.03 107 SER A CA 1
ATOM 896 C C . SER A 1 107 ? 8.027 -9.380 -36.049 1.00 57.03 107 SER A C 1
ATOM 898 O O . SER A 1 107 ? 8.408 -10.279 -36.796 1.00 57.03 107 SER A O 1
ATOM 900 N N . LEU A 1 108 ? 6.857 -8.752 -36.227 1.00 55.88 108 LEU A N 1
ATOM 901 C CA . LEU A 1 108 ? 5.932 -8.974 -37.350 1.00 55.88 108 LEU A CA 1
ATOM 902 C C . LEU A 1 108 ? 5.835 -7.765 -38.307 1.00 55.88 108 LEU A C 1
ATOM 904 O O . LEU A 1 108 ? 5.026 -7.808 -39.236 1.00 55.88 108 LEU A O 1
ATOM 908 N N . MET A 1 109 ? 6.638 -6.717 -38.087 1.00 43.53 109 MET A N 1
ATOM 909 C CA . MET A 1 109 ? 6.904 -5.619 -39.030 1.00 43.53 109 MET A CA 1
ATOM 910 C C . MET A 1 109 ? 8.317 -5.746 -39.595 1.00 43.53 109 MET A C 1
ATOM 912 O O . MET A 1 109 ? 8.494 -5.345 -40.766 1.00 43.53 109 MET A O 1
#

Foldseek 3Di:
DLVVQCVVCQCVLQDPVDDLVVSLVVCVVGRLVVLLVVLLPDDDDPVSLVVLLVVQCCSQVVGRPVPDPPDPPDSVNSCVVSCNVVSVVVSVVVSVVVVVVVVVVVVVD

pLDDT: mean 77.49, std 10.36, range [43.53, 89.0]

Sequence (109 aa):
MAKGAFHEKKQILLSKKINITLRRKILKVYVWPITLYSAETCTYNTNEEESIKAFEMWCYARRMQNIKWVGRVTDDQVLQVNEQRTRIHLTRARKLQLLGHTLRHDSLM

Secondary structure (DSSP, 8-state):
-HHHHHHHTHHHHH-TTS-HHHHHHHHHHHTHHHHHHHHHTS---HHHHHHHHHHHHIIIIIIIS---TTS---HHHHHHHTTHHHHHHHHHHHHHHHHHHHHHHHTT-

Organism: NCBI:txid506608